Protein AF-A0A2C6DLU7-F1 (afdb_monomer_lite)

Organism: NCBI:txid82979

pLDDT: mean 84.72, std 16.93, range [38.88, 98.44]

Radius of gyration: 28.27 Å; chains: 1; bounding box: 65×19×95 Å

Foldseek 3Di:
DDDDDDDDDDDDDDDDDPPPPDDPPVDADDQVRQVVVVCPPVDDPQWDKDWDKDADPPPTQKIKIKIKTAPDPDPFFGIKIKIFIWGADPNHIDTPDIDIWTATDPPQDHRDTHPDDTD

Sequence (119 aa):
MKNLPLAALSLLLLSSCVQQTTATETSFDTPLQVALKSMEPGFSEATNFTISQKAAVESPTTAQIEIVQTHVLD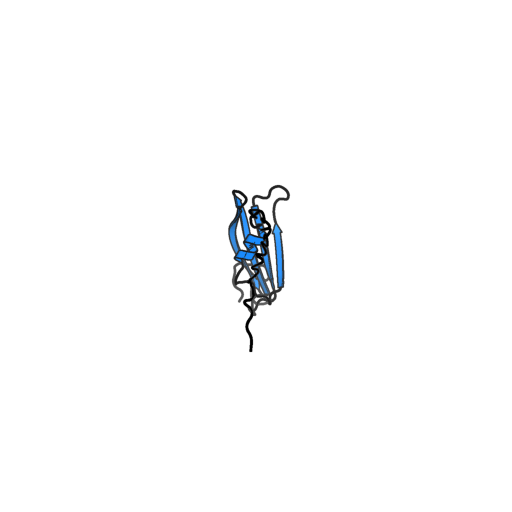DSIQSIMTVFSLSKNNQRWTIDHQSVLQQCRPGRGHTDFSPAPCQ

Structure (mmCIF, N/CA/C/O backbone):
data_AF-A0A2C6DLU7-F1
#
_entry.id   AF-A0A2C6DLU7-F1
#
loop_
_atom_site.group_PDB
_atom_site.id
_atom_site.type_symbol
_atom_site.label_atom_id
_atom_site.label_alt_id
_atom_site.label_comp_id
_atom_site.label_asym_id
_atom_site.label_entity_id
_atom_site.label_seq_id
_atom_site.pdbx_PDB_ins_code
_atom_site.Cartn_x
_atom_site.Cartn_y
_atom_site.Cartn_z
_atom_site.occupancy
_atom_site.B_iso_or_equiv
_atom_site.auth_seq_id
_atom_site.auth_comp_id
_atom_site.auth_asym_id
_atom_site.auth_atom_id
_atom_site.pdbx_PDB_model_num
ATOM 1 N N . MET A 1 1 ? 49.251 4.812 73.776 1.00 38.88 1 MET A N 1
ATOM 2 C CA . MET A 1 1 ? 48.525 3.915 72.846 1.00 38.88 1 MET A CA 1
ATOM 3 C C . MET A 1 1 ? 47.200 3.578 73.538 1.00 38.88 1 MET A C 1
ATOM 5 O O . MET A 1 1 ? 47.268 2.990 74.602 1.00 38.88 1 MET A O 1
ATOM 9 N N . LYS A 1 2 ? 46.102 4.308 73.262 1.00 46.34 2 LYS A N 1
ATOM 10 C CA . LYS A 1 2 ? 45.041 4.003 72.264 1.00 46.34 2 LYS A CA 1
ATOM 11 C C . LYS A 1 2 ? 44.304 2.705 72.691 1.00 46.34 2 LYS A C 1
ATOM 13 O O . LYS A 1 2 ? 44.955 1.679 72.797 1.00 46.34 2 LYS A O 1
ATOM 18 N N . ASN A 1 3 ? 43.016 2.703 73.064 1.00 43.59 3 ASN A N 1
ATOM 19 C CA . ASN A 1 3 ? 41.863 2.851 72.161 1.00 43.59 3 ASN A CA 1
ATOM 20 C C . ASN A 1 3 ? 40.537 3.110 72.918 1.00 43.59 3 ASN A C 1
ATOM 22 O O . ASN A 1 3 ? 40.315 2.572 73.997 1.00 43.59 3 ASN A O 1
ATOM 26 N N . LEU A 1 4 ? 39.656 3.890 72.287 1.00 47.91 4 LEU A N 1
ATOM 27 C CA . LEU A 1 4 ? 38.280 4.232 72.669 1.00 47.91 4 LEU A CA 1
ATOM 28 C C . LEU A 1 4 ? 37.310 3.416 71.784 1.00 47.91 4 LEU A C 1
ATOM 30 O O . LEU A 1 4 ? 37.571 3.351 70.579 1.00 47.91 4 LEU A O 1
ATOM 34 N N . PRO A 1 5 ? 36.211 2.817 72.285 1.00 51.66 5 PRO A N 1
ATOM 35 C CA . PRO A 1 5 ? 35.238 2.179 71.406 1.00 51.66 5 PRO A CA 1
ATOM 36 C C . PRO A 1 5 ? 34.256 3.222 70.850 1.00 51.66 5 PRO A C 1
ATOM 38 O O . PRO A 1 5 ? 33.502 3.859 71.582 1.00 51.66 5 PRO A O 1
ATOM 41 N N . LEU A 1 6 ? 34.300 3.389 69.528 1.00 51.06 6 LEU A N 1
ATOM 42 C CA . LEU A 1 6 ? 33.351 4.152 68.721 1.00 51.06 6 LEU A CA 1
ATOM 43 C C . LEU A 1 6 ? 31.978 3.457 68.773 1.00 51.06 6 LEU A C 1
ATOM 45 O O . LEU A 1 6 ? 31.841 2.327 68.306 1.00 51.06 6 LEU A O 1
ATOM 49 N N . ALA A 1 7 ? 30.964 4.125 69.321 1.00 55.25 7 ALA A N 1
ATOM 50 C CA . ALA A 1 7 ? 29.577 3.692 69.197 1.00 55.25 7 ALA A CA 1
ATOM 51 C C . ALA A 1 7 ? 29.082 3.996 67.772 1.00 55.25 7 ALA A C 1
ATOM 53 O O . ALA A 1 7 ? 29.083 5.146 67.332 1.00 55.25 7 ALA A O 1
ATOM 54 N N . ALA A 1 8 ? 28.700 2.948 67.045 1.00 56.78 8 ALA A N 1
ATOM 55 C CA . ALA A 1 8 ? 28.140 3.031 65.704 1.00 56.78 8 ALA A CA 1
ATOM 56 C C . ALA A 1 8 ? 26.722 3.624 65.757 1.00 56.78 8 ALA A C 1
ATOM 58 O O . ALA A 1 8 ? 25.822 3.036 66.353 1.00 56.78 8 ALA A O 1
ATOM 59 N N . LEU A 1 9 ? 26.525 4.784 65.124 1.00 51.72 9 LEU A N 1
ATOM 60 C CA . LEU A 1 9 ? 25.216 5.410 64.955 1.00 51.72 9 LEU A CA 1
ATOM 61 C C . LEU A 1 9 ? 24.725 5.138 63.525 1.00 51.72 9 LEU A C 1
ATOM 63 O O . LEU A 1 9 ? 25.109 5.816 62.574 1.00 51.72 9 LEU A O 1
ATOM 67 N N . SER A 1 10 ? 23.921 4.090 63.364 1.00 56.00 10 SER A N 1
ATOM 68 C CA . SER A 1 10 ? 23.313 3.701 62.090 1.00 56.00 10 SER A CA 1
ATOM 69 C C . SER A 1 10 ? 22.088 4.576 61.803 1.00 56.00 10 SER A C 1
ATOM 71 O O . SER A 1 10 ? 20.997 4.303 62.297 1.00 56.00 10 SER A O 1
ATOM 73 N N . LEU A 1 11 ? 22.256 5.635 61.006 1.00 58.41 11 LEU A N 1
ATOM 74 C CA . LEU A 1 11 ? 21.142 6.424 60.468 1.00 58.41 11 LEU A CA 1
ATOM 75 C C . LEU A 1 11 ? 20.574 5.715 59.225 1.00 58.41 11 LEU A C 1
ATOM 77 O O . LEU A 1 11 ? 21.155 5.771 58.142 1.00 58.41 11 LEU A O 1
ATOM 81 N N . LEU A 1 12 ? 19.447 5.021 59.387 1.00 62.12 12 LEU A N 1
ATOM 82 C CA . LEU A 1 12 ? 18.663 4.465 58.282 1.00 62.12 12 LEU A CA 1
ATOM 83 C C . LEU A 1 12 ? 17.898 5.603 57.588 1.00 62.12 12 LEU A C 1
ATOM 85 O O . LEU A 1 12 ? 16.895 6.096 58.102 1.00 62.12 12 LEU A O 1
ATOM 89 N N . LEU A 1 13 ? 18.383 6.029 56.422 1.00 66.25 13 LEU A N 1
ATOM 90 C CA . LEU A 1 13 ? 17.674 6.942 55.526 1.00 66.25 13 LEU A CA 1
ATOM 91 C C . LEU A 1 13 ? 16.576 6.158 54.791 1.00 66.25 13 LEU A C 1
ATOM 93 O O . LEU A 1 13 ? 16.857 5.411 53.857 1.00 66.25 13 LEU A O 1
ATOM 97 N N . LEU A 1 14 ? 15.323 6.312 55.219 1.00 64.75 14 LEU A N 1
ATOM 98 C CA . LEU A 1 14 ? 14.158 5.819 54.481 1.00 64.75 14 LEU A CA 1
ATOM 99 C C . LEU A 1 14 ? 13.894 6.759 53.295 1.00 64.75 14 LEU A C 1
ATOM 101 O O . LEU A 1 14 ? 13.218 7.775 53.445 1.00 64.75 14 LEU A O 1
ATOM 105 N N . SER A 1 15 ? 14.440 6.446 52.116 1.00 63.50 15 SER A N 1
ATOM 106 C CA . SER A 1 15 ? 14.013 7.083 50.868 1.00 63.50 15 SER A CA 1
ATOM 107 C C . SER A 1 15 ? 12.741 6.399 50.360 1.00 63.50 15 SER A C 1
ATOM 109 O O . SER A 1 15 ? 12.743 5.249 49.924 1.00 63.50 15 SER A O 1
ATOM 111 N N . SER A 1 16 ? 11.611 7.098 50.426 1.00 57.81 16 SER A N 1
ATOM 112 C CA . SER A 1 16 ? 10.390 6.679 49.738 1.00 57.81 16 SER A CA 1
ATOM 113 C C . SER A 1 16 ? 10.510 7.040 48.257 1.00 57.81 16 SER A C 1
ATOM 115 O O . SER A 1 16 ? 10.410 8.213 47.893 1.00 57.81 16 SER A O 1
ATOM 117 N N . CYS A 1 17 ? 10.731 6.041 47.398 1.00 65.12 17 CYS A N 1
ATOM 118 C CA . CYS A 1 17 ? 10.489 6.188 45.965 1.00 65.12 17 CYS A CA 1
ATOM 119 C C . CYS A 1 17 ? 8.990 6.422 45.747 1.00 65.12 17 CYS A C 1
ATOM 121 O O . CYS A 1 17 ? 8.166 5.577 46.085 1.00 65.12 17 CYS A O 1
ATOM 123 N N . VAL A 1 18 ? 8.632 7.568 45.173 1.00 68.75 18 VAL A N 1
ATOM 124 C CA . VAL A 1 18 ? 7.323 7.741 44.544 1.00 68.75 18 VAL A CA 1
ATOM 125 C C . VAL A 1 18 ? 7.394 7.003 43.208 1.00 68.75 18 VAL A C 1
ATOM 127 O O . VAL A 1 18 ? 7.981 7.505 42.253 1.00 68.75 18 VAL A O 1
ATOM 130 N N . GLN A 1 19 ? 6.844 5.787 43.135 1.00 61.44 19 GLN A N 1
ATOM 131 C CA . GLN A 1 19 ? 6.576 5.150 41.846 1.00 61.44 19 GLN A CA 1
ATOM 132 C C . GLN A 1 19 ? 5.450 5.924 41.157 1.00 61.44 19 GLN A C 1
ATOM 134 O O . GLN A 1 19 ? 4.282 5.832 41.534 1.00 61.44 19 GLN A O 1
ATOM 139 N N . GLN A 1 20 ? 5.813 6.689 40.134 1.00 60.38 20 GLN A N 1
ATOM 140 C CA . GLN A 1 20 ? 4.863 7.327 39.240 1.00 60.38 20 GLN A CA 1
ATOM 141 C C . GLN A 1 20 ? 4.167 6.221 38.441 1.00 60.38 20 GLN A C 1
ATOM 143 O O . GLN A 1 20 ? 4.761 5.593 37.567 1.00 60.38 20 GLN A O 1
ATOM 148 N N . THR A 1 21 ? 2.926 5.911 38.809 1.00 55.62 21 THR A N 1
ATOM 149 C CA . THR A 1 21 ? 2.096 4.935 38.105 1.00 55.62 21 THR A CA 1
ATOM 150 C C . THR A 1 21 ? 1.684 5.574 36.786 1.00 55.62 21 THR A C 1
ATOM 152 O O . THR A 1 21 ? 0.751 6.372 36.730 1.00 55.62 21 THR A O 1
ATOM 155 N N . THR A 1 22 ? 2.420 5.289 35.715 1.00 55.97 22 THR A N 1
ATOM 156 C CA . THR A 1 22 ? 1.948 5.575 34.365 1.00 55.97 22 THR A CA 1
ATOM 157 C C . THR A 1 22 ? 0.737 4.683 34.129 1.00 55.97 22 THR A C 1
ATOM 159 O O . THR A 1 22 ? 0.855 3.460 34.057 1.00 55.97 22 THR A O 1
ATOM 162 N N . ALA A 1 23 ? -0.454 5.278 34.076 1.00 54.75 23 ALA A N 1
ATOM 163 C CA . ALA A 1 23 ? -1.618 4.583 33.557 1.00 54.75 23 ALA A CA 1
ATOM 164 C C . ALA A 1 23 ? -1.248 4.087 32.154 1.00 54.75 23 ALA A C 1
ATOM 166 O O . ALA A 1 23 ? -0.960 4.885 31.263 1.00 54.75 23 ALA A O 1
ATOM 167 N N . THR A 1 24 ? -1.177 2.771 31.971 1.00 53.66 24 THR A N 1
ATOM 168 C CA . THR A 1 24 ? -1.079 2.155 30.651 1.00 53.66 24 THR A CA 1
ATOM 169 C C . THR A 1 24 ? -2.387 2.431 29.926 1.00 53.66 24 THR A C 1
ATOM 171 O O . THR A 1 24 ? -3.323 1.633 29.989 1.00 53.66 24 THR A O 1
ATOM 174 N N . GLU A 1 25 ? -2.483 3.586 29.268 1.00 58.56 25 GLU A N 1
ATOM 175 C CA . GLU A 1 25 ? -3.471 3.773 28.218 1.00 58.56 25 GLU A CA 1
ATOM 176 C C . GLU A 1 25 ? -3.224 2.673 27.187 1.00 58.56 25 GLU A C 1
ATOM 178 O O . GLU A 1 25 ? -2.130 2.541 26.637 1.00 58.56 25 GLU A O 1
ATOM 183 N N . THR A 1 26 ? -4.226 1.822 26.978 1.00 62.22 26 THR A N 1
ATOM 184 C CA . THR A 1 26 ? -4.189 0.843 25.894 1.00 62.22 26 THR A CA 1
ATOM 185 C C . THR A 1 26 ? -4.304 1.627 24.592 1.00 62.22 26 THR A C 1
ATOM 187 O O . THR A 1 26 ? -5.406 1.912 24.127 1.00 62.22 26 THR A O 1
ATOM 190 N N . SER A 1 27 ? -3.170 2.051 24.037 1.00 76.69 27 SER A N 1
ATOM 191 C CA . SER A 1 27 ? -3.127 2.701 22.735 1.00 76.69 27 SER A CA 1
ATOM 192 C C . SER A 1 27 ? -3.240 1.633 21.649 1.00 76.69 27 SER A C 1
ATOM 194 O O . SER A 1 27 ? -2.461 0.682 21.583 1.00 76.69 27 SER A O 1
ATOM 196 N N . PHE A 1 28 ? -4.266 1.753 20.810 1.00 86.50 28 PHE A N 1
ATOM 197 C CA . PHE A 1 28 ? -4.386 0.946 19.602 1.00 86.50 28 PHE A CA 1
ATOM 198 C C . PHE A 1 28 ? -3.678 1.660 18.456 1.00 86.50 28 PHE A C 1
ATOM 200 O O . PHE A 1 28 ? -3.830 2.873 18.296 1.00 86.50 28 PHE A O 1
ATOM 207 N N . ASP A 1 29 ? -2.941 0.904 17.644 1.00 94.62 29 ASP A N 1
ATOM 208 C CA . ASP A 1 29 ? -2.291 1.453 16.459 1.00 94.62 29 ASP A CA 1
ATOM 209 C C . ASP A 1 29 ? -3.324 2.056 15.501 1.00 94.62 29 ASP A C 1
ATOM 211 O O . ASP A 1 29 ? -4.372 1.471 15.220 1.00 94.62 29 ASP A O 1
ATOM 215 N N . THR A 1 30 ? -3.006 3.230 14.969 1.00 95.31 30 THR A N 1
ATOM 216 C CA . THR A 1 30 ? -3.715 3.849 13.843 1.00 95.31 30 THR A CA 1
ATOM 217 C C . THR A 1 30 ? -3.491 3.032 12.560 1.00 95.31 30 THR A C 1
ATOM 219 O O . THR A 1 30 ? -2.502 2.299 12.474 1.00 95.31 30 THR A O 1
ATOM 222 N N . PRO A 1 31 ? -4.340 3.155 11.520 1.00 96.44 31 PRO A N 1
ATOM 223 C CA . PRO A 1 31 ? -4.146 2.385 10.290 1.00 96.44 31 PRO A CA 1
ATOM 224 C C . PRO A 1 31 ? -2.795 2.687 9.626 1.00 96.44 31 PRO A C 1
ATOM 226 O O . PRO A 1 31 ? -2.140 1.777 9.124 1.00 96.44 31 PRO A O 1
ATOM 229 N N . LEU A 1 32 ? -2.329 3.938 9.697 1.00 96.06 32 LEU A N 1
ATOM 230 C CA . LEU A 1 32 ? -1.000 4.316 9.225 1.00 96.06 32 LEU A CA 1
ATOM 231 C C . LEU A 1 32 ? 0.118 3.619 10.015 1.00 96.06 32 LEU A C 1
ATOM 233 O O . LEU A 1 32 ? 1.063 3.118 9.415 1.00 96.06 32 LEU A O 1
ATOM 237 N N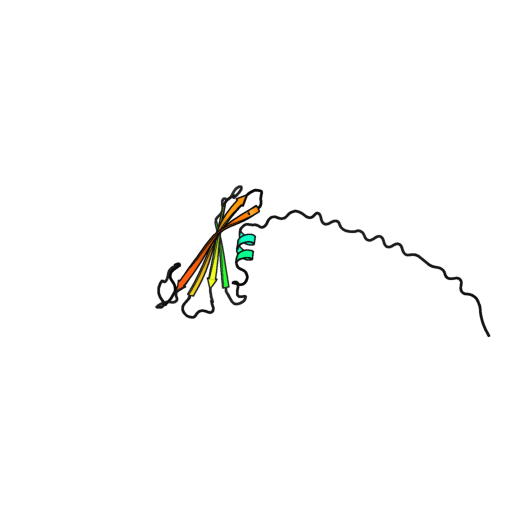 . GLN A 1 33 ? 0.015 3.543 11.346 1.00 95.44 33 GLN A N 1
ATOM 238 C CA . GLN A 1 33 ? 1.002 2.826 12.162 1.00 95.44 33 GLN A CA 1
ATOM 239 C C . GLN A 1 33 ? 1.032 1.332 11.832 1.00 95.44 33 GLN A C 1
ATOM 241 O O . GLN A 1 33 ? 2.116 0.763 11.737 1.00 95.44 33 GLN A O 1
ATOM 246 N N . VAL A 1 34 ? -0.130 0.708 11.610 1.00 96.31 34 VAL A N 1
ATOM 247 C CA . VAL A 1 34 ? -0.204 -0.694 11.172 1.00 96.31 34 VAL A CA 1
ATOM 248 C C . VAL A 1 34 ? 0.485 -0.876 9.813 1.00 96.31 34 VAL A C 1
ATOM 250 O O . VAL A 1 34 ? 1.308 -1.778 9.670 1.00 96.31 34 VAL A O 1
ATOM 253 N N . ALA A 1 35 ? 0.211 -0.001 8.840 1.00 95.69 35 ALA A N 1
ATOM 254 C CA . ALA A 1 35 ? 0.839 -0.053 7.519 1.00 95.69 35 ALA A CA 1
ATOM 255 C C . ALA A 1 35 ? 2.368 0.127 7.587 1.00 95.69 35 ALA A C 1
ATOM 257 O O . ALA A 1 35 ? 3.106 -0.667 7.011 1.00 95.69 35 ALA A O 1
ATOM 258 N N . LEU A 1 36 ? 2.856 1.120 8.339 1.00 93.56 36 LEU A N 1
ATOM 259 C CA . LEU A 1 36 ? 4.292 1.380 8.495 1.00 93.56 36 LEU A CA 1
ATOM 260 C C . LEU A 1 36 ? 5.025 0.216 9.167 1.00 93.56 36 LEU A C 1
ATOM 262 O O . LEU A 1 36 ? 6.086 -0.182 8.698 1.00 93.56 36 LEU A O 1
ATOM 266 N N . LYS A 1 37 ? 4.442 -0.388 10.210 1.00 92.56 37 LYS A N 1
ATOM 267 C CA . LYS A 1 37 ? 5.016 -1.583 10.854 1.00 92.56 37 LYS A CA 1
ATOM 268 C C . LYS A 1 37 ? 5.105 -2.778 9.902 1.00 92.56 37 LYS A C 1
ATOM 270 O O . LYS A 1 37 ? 6.014 -3.586 10.040 1.00 92.56 37 LYS A O 1
ATOM 275 N N . SER A 1 38 ? 4.182 -2.891 8.946 1.00 92.38 38 SER A N 1
ATOM 276 C CA . SER A 1 38 ? 4.166 -3.972 7.952 1.00 92.38 38 SER A CA 1
ATOM 277 C C . SER A 1 38 ? 5.155 -3.776 6.801 1.00 92.38 38 SER A C 1
ATOM 279 O O . SER A 1 38 ? 5.349 -4.697 6.010 1.00 92.38 38 SER A O 1
ATOM 281 N N . MET A 1 39 ? 5.741 -2.587 6.662 1.00 87.62 39 MET A N 1
ATOM 282 C CA . MET A 1 39 ? 6.714 -2.303 5.608 1.00 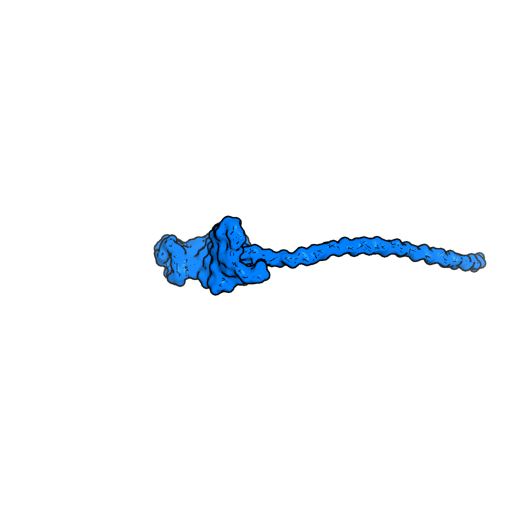87.62 39 MET A CA 1
ATOM 283 C C . MET A 1 39 ? 8.130 -2.769 5.963 1.00 87.62 39 MET A C 1
ATOM 285 O O . MET A 1 39 ? 8.933 -2.963 5.056 1.00 87.62 39 MET A O 1
ATOM 289 N N . GLU A 1 40 ? 8.453 -2.951 7.244 1.00 73.31 40 GLU A N 1
ATOM 290 C CA . GLU A 1 40 ? 9.754 -3.459 7.698 1.00 73.31 40 GLU A CA 1
ATOM 291 C C . GLU A 1 40 ? 9.984 -4.909 7.227 1.00 73.31 40 GLU A C 1
ATOM 293 O O . GLU A 1 40 ? 9.068 -5.729 7.343 1.00 73.31 40 GLU A O 1
ATOM 298 N N . PRO A 1 41 ? 11.176 -5.282 6.708 1.00 65.25 41 PRO A N 1
ATOM 299 C CA . PRO A 1 41 ? 12.426 -4.511 6.572 1.00 65.25 41 PRO A CA 1
ATOM 300 C C . PRO A 1 41 ? 12.587 -3.790 5.212 1.00 65.25 41 PRO A C 1
ATOM 302 O O . PRO A 1 41 ? 13.687 -3.400 4.832 1.00 65.25 41 PRO A O 1
ATOM 305 N N . GLY A 1 42 ? 11.518 -3.659 4.425 1.00 63.03 42 GLY A N 1
ATOM 306 C CA . GLY A 1 42 ? 11.524 -3.079 3.076 1.00 63.03 42 GLY A CA 1
ATOM 307 C C . GLY A 1 42 ? 11.634 -1.549 3.014 1.00 63.03 42 GLY A C 1
ATOM 308 O O . GLY A 1 42 ? 11.653 -0.984 1.919 1.00 63.03 42 GLY A O 1
ATOM 309 N N . PHE A 1 43 ? 11.711 -0.857 4.154 1.00 69.50 43 PHE A N 1
ATOM 310 C CA . PHE A 1 43 ? 12.107 0.549 4.199 1.00 69.50 43 PHE A CA 1
ATOM 311 C C . PHE A 1 43 ? 13.632 0.651 4.171 1.00 69.50 43 PHE A C 1
ATOM 313 O O . PHE A 1 43 ? 14.313 0.336 5.140 1.00 69.50 43 PHE A O 1
ATOM 320 N N . SER A 1 44 ? 14.181 1.124 3.054 1.00 68.06 44 SER A N 1
ATOM 321 C CA . SER A 1 44 ? 15.567 1.588 3.036 1.00 68.06 44 SER A CA 1
ATOM 322 C C . SER A 1 44 ? 15.616 3.024 3.549 1.00 68.06 44 SER A C 1
ATOM 324 O O . SER A 1 44 ? 14.903 3.887 3.028 1.00 68.06 44 SER A O 1
ATOM 326 N N . GLU A 1 45 ? 16.500 3.301 4.509 1.00 68.69 45 GLU A N 1
ATOM 327 C CA . GLU A 1 45 ? 16.777 4.660 5.005 1.00 68.69 45 GLU A CA 1
ATOM 328 C C . GLU A 1 45 ? 17.223 5.623 3.888 1.00 68.69 45 GLU A C 1
ATOM 330 O O . GLU A 1 45 ? 17.144 6.838 4.043 1.00 68.69 45 GLU A O 1
ATOM 335 N N . ALA A 1 46 ? 17.667 5.092 2.742 1.00 68.25 46 ALA A N 1
ATOM 336 C CA . ALA A 1 46 ? 18.111 5.862 1.584 1.00 68.25 46 ALA A CA 1
ATOM 337 C C . ALA A 1 46 ? 16.997 6.166 0.559 1.00 68.25 46 ALA A C 1
ATOM 339 O O . ALA A 1 46 ? 17.288 6.705 -0.508 1.00 68.25 46 ALA A O 1
ATOM 340 N N . THR A 1 47 ? 15.737 5.812 0.843 1.00 81.00 47 THR A N 1
ATOM 341 C CA . THR A 1 47 ? 14.602 6.069 -0.063 1.00 81.00 47 THR A CA 1
ATOM 342 C C . THR A 1 47 ? 13.778 7.274 0.373 1.00 81.00 47 THR A C 1
ATOM 344 O O . THR A 1 47 ? 13.508 7.477 1.555 1.00 81.00 47 THR A O 1
ATOM 347 N N . ASN A 1 48 ? 13.315 8.058 -0.602 1.00 90.44 48 ASN A N 1
ATOM 348 C CA . ASN A 1 48 ? 12.320 9.100 -0.350 1.00 90.44 48 ASN A CA 1
ATOM 349 C C . ASN A 1 48 ? 10.929 8.489 -0.487 1.00 90.44 48 ASN A C 1
ATOM 351 O O . ASN A 1 48 ? 10.686 7.759 -1.451 1.00 90.44 48 ASN A O 1
ATOM 355 N N . PHE A 1 49 ? 9.998 8.844 0.400 1.00 92.94 49 PHE A N 1
ATOM 356 C CA . PHE A 1 49 ? 8.633 8.335 0.334 1.00 92.94 49 PHE A CA 1
ATOM 357 C C . PHE A 1 49 ? 7.557 9.415 0.462 1.00 92.94 49 PHE A C 1
ATOM 359 O O . PHE A 1 49 ? 7.739 10.441 1.112 1.00 92.94 49 PHE A O 1
ATOM 366 N N . THR A 1 50 ? 6.410 9.154 -0.161 1.00 96.00 50 THR A N 1
ATOM 367 C CA . THR A 1 50 ? 5.154 9.887 0.039 1.00 96.00 50 THR A CA 1
ATOM 368 C C . THR A 1 50 ? 4.109 8.923 0.575 1.00 96.00 50 THR A C 1
ATOM 370 O O . THR A 1 50 ? 4.006 7.795 0.097 1.00 96.00 50 THR A O 1
ATOM 373 N N . ILE A 1 51 ? 3.331 9.370 1.558 1.00 96.62 51 ILE A N 1
ATOM 374 C CA . ILE A 1 51 ? 2.254 8.585 2.160 1.00 96.62 51 ILE A CA 1
ATOM 375 C C . ILE A 1 51 ? 0.936 9.303 1.912 1.00 96.62 51 ILE A C 1
ATOM 377 O O . ILE A 1 51 ? 0.804 10.489 2.211 1.00 96.62 51 ILE A O 1
ATOM 381 N N . SER A 1 52 ? -0.044 8.565 1.406 1.00 98.00 52 SER A N 1
ATOM 382 C CA . SER A 1 52 ? -1.423 9.015 1.263 1.00 98.00 52 SER A CA 1
ATOM 383 C C . SER A 1 52 ? -2.338 8.111 2.077 1.00 98.00 52 SER A C 1
ATOM 385 O O . SER A 1 52 ? -2.216 6.888 2.030 1.00 98.00 52 SER A O 1
ATOM 387 N N . GLN A 1 53 ? -3.260 8.711 2.826 1.00 97.44 53 GLN A N 1
ATOM 388 C CA . GLN A 1 53 ? -4.306 7.994 3.547 1.00 97.44 53 GLN A CA 1
ATOM 389 C C . GLN A 1 53 ? -5.671 8.435 3.031 1.00 97.44 53 GLN A C 1
ATOM 391 O O . GLN A 1 53 ? -5.978 9.626 2.994 1.00 97.44 53 GLN A O 1
ATOM 396 N N . LYS A 1 54 ? -6.523 7.461 2.720 1.00 97.50 54 LYS A N 1
ATOM 397 C CA . LYS A 1 54 ? -7.942 7.666 2.417 1.00 97.50 54 LYS A CA 1
ATOM 398 C C . LYS A 1 54 ? -8.776 6.956 3.481 1.00 97.50 54 LYS A C 1
ATOM 400 O O . LYS A 1 54 ? -8.654 5.746 3.657 1.00 97.50 54 LYS A O 1
ATOM 405 N N . ALA A 1 55 ? -9.607 7.701 4.204 1.00 94.94 55 ALA A N 1
ATOM 406 C CA . ALA A 1 55 ? -10.518 7.180 5.222 1.00 94.94 55 ALA A CA 1
ATOM 407 C C . ALA A 1 55 ? -11.743 8.099 5.361 1.00 94.94 55 ALA A C 1
ATOM 409 O O . ALA A 1 55 ? -11.704 9.256 4.940 1.00 94.94 55 ALA A O 1
ATOM 410 N N . ALA A 1 56 ? -12.822 7.591 5.960 1.00 88.12 56 ALA A N 1
ATOM 411 C CA . ALA A 1 56 ? -13.965 8.422 6.333 1.00 88.12 56 ALA A CA 1
ATOM 412 C C . ALA A 1 56 ? -13.576 9.448 7.415 1.00 88.12 56 ALA A C 1
ATOM 414 O O . ALA A 1 56 ? -12.711 9.177 8.250 1.00 88.12 56 ALA A O 1
ATOM 415 N N . VAL A 1 57 ? -14.232 10.613 7.405 1.00 84.00 57 VAL A N 1
ATOM 416 C CA . VAL A 1 57 ? -13.962 11.712 8.353 1.00 84.00 57 VAL A CA 1
ATOM 417 C C . VAL A 1 57 ? -14.431 11.356 9.764 1.00 84.00 57 VAL A C 1
ATOM 419 O O . VAL A 1 57 ? -13.709 11.572 10.734 1.00 84.00 57 VAL A O 1
ATOM 422 N N . GLU A 1 58 ? -15.622 10.770 9.878 1.00 80.31 58 GLU A N 1
ATOM 423 C CA . GLU A 1 58 ? -16.235 10.425 11.158 1.00 80.31 58 GLU A CA 1
ATOM 424 C C . GLU A 1 58 ? -16.223 8.909 11.348 1.00 80.31 58 GLU A C 1
ATOM 426 O O . GLU A 1 58 ? -16.706 8.159 10.502 1.00 80.31 58 GLU A O 1
ATOM 431 N N . SER A 1 59 ? -15.655 8.459 12.469 1.00 86.38 59 SER A N 1
ATOM 432 C CA . SER A 1 59 ? -15.631 7.050 12.887 1.00 86.38 59 SER A CA 1
ATOM 433 C C . SER A 1 59 ? -15.190 6.056 11.791 1.00 86.38 59 SER A C 1
ATOM 435 O O . SER A 1 59 ? -15.918 5.102 11.509 1.00 86.38 59 SER A O 1
ATOM 437 N N . PRO A 1 60 ? -13.999 6.222 11.175 1.00 92.31 60 PRO A N 1
ATOM 438 C CA . PRO A 1 60 ? -13.554 5.336 10.106 1.00 92.31 60 PRO A CA 1
ATOM 439 C C . PRO A 1 60 ? -13.397 3.895 10.600 1.00 92.31 60 PRO A C 1
ATOM 441 O O . PRO A 1 60 ? -12.699 3.622 11.583 1.00 92.31 60 PRO A O 1
ATOM 444 N N . THR A 1 61 ? -14.026 2.973 9.875 1.00 96.44 61 THR A N 1
ATOM 445 C CA . THR A 1 61 ? -13.890 1.519 10.051 1.00 96.44 61 THR A CA 1
ATOM 446 C C . THR A 1 61 ? -13.100 0.859 8.927 1.00 96.44 61 THR A C 1
ATOM 448 O O . THR A 1 61 ? -12.733 -0.305 9.046 1.00 96.44 61 THR A O 1
ATOM 451 N N . THR A 1 62 ? -12.801 1.603 7.865 1.00 97.38 62 THR A N 1
ATOM 452 C CA . THR A 1 62 ? -11.940 1.194 6.754 1.00 97.38 62 THR A CA 1
ATOM 453 C C . THR A 1 62 ? -10.966 2.317 6.422 1.00 97.38 62 THR A C 1
ATOM 455 O O . THR A 1 62 ? -11.317 3.496 6.527 1.00 97.38 62 THR A O 1
ATOM 458 N N . ALA A 1 63 ? -9.763 1.965 5.987 1.00 98.00 63 ALA A N 1
ATOM 459 C CA . ALA A 1 63 ? -8.770 2.914 5.508 1.00 98.00 63 ALA A CA 1
ATOM 460 C C . ALA A 1 63 ? -7.946 2.296 4.378 1.00 98.00 63 ALA A C 1
ATOM 462 O O . ALA A 1 63 ? -7.710 1.090 4.357 1.00 98.00 63 ALA A O 1
ATOM 463 N N . GLN A 1 64 ? -7.477 3.138 3.465 1.00 98.38 64 GLN A N 1
ATOM 464 C CA . GLN A 1 64 ? -6.461 2.776 2.490 1.00 98.38 64 GLN A CA 1
ATOM 465 C C . GLN A 1 64 ? -5.221 3.631 2.730 1.00 98.38 64 GLN A C 1
ATOM 467 O O . GLN A 1 64 ? -5.332 4.853 2.842 1.00 98.38 64 GLN A O 1
ATOM 472 N N . ILE A 1 65 ? -4.061 2.984 2.819 1.00 98.25 65 ILE A N 1
ATOM 473 C CA . ILE A 1 65 ? -2.757 3.639 2.926 1.00 98.25 65 ILE A CA 1
ATOM 474 C C . ILE A 1 65 ? -1.965 3.310 1.668 1.00 98.25 65 ILE A C 1
ATOM 476 O O . ILE A 1 65 ? -1.752 2.141 1.363 1.00 98.25 65 ILE A O 1
ATOM 480 N N . GLU A 1 66 ? -1.520 4.330 0.948 1.00 98.19 66 GLU A N 1
ATOM 481 C CA . GLU A 1 66 ? -0.611 4.199 -0.189 1.00 98.19 66 GLU A CA 1
ATOM 482 C C . GLU A 1 66 ? 0.746 4.778 0.217 1.00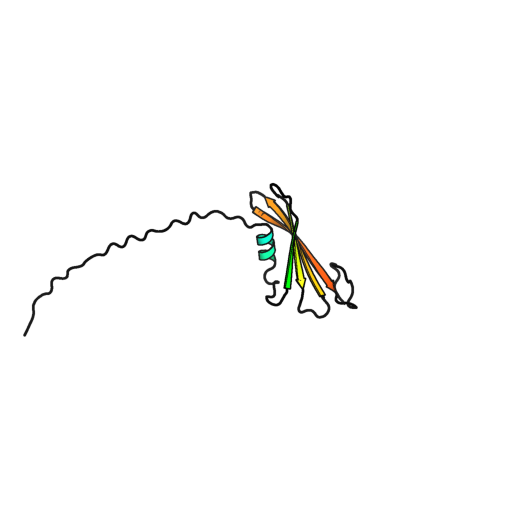 98.19 66 GLU A C 1
ATOM 484 O O . GLU A 1 66 ? 0.828 5.925 0.658 1.00 98.19 66 GLU A O 1
ATOM 489 N N . ILE A 1 67 ? 1.808 3.987 0.079 1.00 96.25 67 ILE A N 1
ATOM 490 C CA . ILE A 1 67 ? 3.186 4.398 0.350 1.00 96.25 67 ILE A CA 1
ATOM 491 C C . ILE A 1 67 ? 3.964 4.292 -0.953 1.00 96.25 67 ILE A C 1
ATOM 493 O O . ILE A 1 67 ? 4.198 3.192 -1.445 1.00 96.25 67 ILE A O 1
ATOM 497 N N . VAL A 1 68 ? 4.363 5.433 -1.508 1.00 96.31 68 VAL A N 1
ATOM 498 C CA . VAL A 1 68 ? 5.169 5.507 -2.730 1.00 96.31 68 VAL A CA 1
ATOM 499 C C . VAL A 1 68 ? 6.615 5.776 -2.351 1.00 96.31 68 VAL A C 1
ATOM 501 O O . VAL A 1 68 ? 6.907 6.833 -1.801 1.00 96.31 68 VAL A O 1
ATOM 504 N N . GLN A 1 69 ? 7.508 4.844 -2.664 1.00 94.38 69 GLN A N 1
ATOM 505 C CA . GLN A 1 69 ? 8.954 4.960 -2.516 1.00 94.38 69 GLN A CA 1
ATOM 506 C C . GLN A 1 69 ? 9.607 5.317 -3.856 1.00 94.38 69 GLN A C 1
ATOM 508 O O . GLN A 1 69 ? 9.297 4.745 -4.902 1.00 94.38 69 GLN A O 1
ATOM 513 N N . THR A 1 70 ? 10.556 6.244 -3.807 1.00 93.44 70 THR A N 1
ATOM 514 C CA . THR A 1 70 ? 11.391 6.699 -4.927 1.00 93.44 70 THR A CA 1
ATOM 515 C C . THR A 1 70 ? 12.867 6.591 -4.537 1.00 93.44 70 THR A C 1
ATOM 517 O O . THR A 1 70 ? 13.179 6.360 -3.367 1.00 93.44 70 THR A O 1
ATOM 520 N N . HIS A 1 71 ? 13.781 6.780 -5.495 1.00 88.69 71 HIS A N 1
ATOM 521 C CA . HIS A 1 71 ? 15.220 6.530 -5.295 1.00 88.69 71 HIS A CA 1
ATOM 522 C C . HIS A 1 71 ? 15.501 5.088 -4.848 1.00 88.69 71 HIS A C 1
ATOM 524 O O . HIS A 1 71 ? 16.320 4.826 -3.972 1.00 88.69 71 HIS A O 1
ATOM 530 N N . VAL A 1 72 ? 14.785 4.143 -5.457 1.00 88.56 72 VAL A N 1
ATOM 531 C CA . VAL A 1 72 ? 14.995 2.713 -5.233 1.00 88.56 72 VAL A CA 1
ATOM 532 C C . VAL A 1 72 ? 16.291 2.245 -5.904 1.00 88.56 72 VAL A C 1
ATOM 534 O O . VAL A 1 72 ? 16.756 2.854 -6.869 1.00 88.56 72 VAL A O 1
ATOM 537 N N . LEU A 1 73 ? 16.877 1.168 -5.374 1.00 86.56 73 LEU A N 1
ATOM 538 C CA . LEU A 1 73 ? 18.192 0.660 -5.792 1.00 86.56 73 LEU A CA 1
ATOM 539 C C . LEU A 1 73 ? 18.199 0.014 -7.186 1.00 86.56 73 LEU A C 1
ATOM 541 O O . LEU A 1 73 ? 19.239 -0.019 -7.837 1.00 86.56 73 LEU A O 1
ATOM 545 N N . ASP A 1 74 ? 17.060 -0.514 -7.625 1.00 88.88 74 ASP A N 1
ATOM 546 C CA . ASP A 1 74 ? 16.902 -1.164 -8.925 1.00 88.88 74 ASP A CA 1
ATOM 547 C C . ASP A 1 74 ? 16.986 -0.126 -10.059 1.00 88.88 74 ASP A C 1
ATOM 549 O O . ASP A 1 74 ? 16.343 0.924 -9.985 1.00 88.88 74 ASP A O 1
ATOM 553 N N . ASP A 1 75 ? 17.783 -0.399 -11.100 1.00 91.69 75 ASP A N 1
ATOM 554 C CA . ASP A 1 75 ? 18.070 0.508 -12.223 1.00 91.69 75 ASP A CA 1
ATOM 555 C C . ASP A 1 75 ? 16.977 0.528 -13.314 1.00 91.69 75 ASP A C 1
ATOM 557 O O . ASP A 1 75 ? 16.956 1.415 -14.174 1.00 91.69 75 ASP A O 1
ATOM 561 N N . SER A 1 76 ? 15.971 -0.330 -13.193 1.00 96.12 76 SER A N 1
ATOM 562 C CA . SER A 1 76 ? 14.827 -0.426 -14.098 1.00 96.12 76 SER A CA 1
ATOM 563 C C . SER A 1 76 ? 13.537 0.109 -13.466 1.00 96.12 76 SER A C 1
ATOM 565 O O . SER A 1 76 ? 12.657 0.601 -14.178 1.00 96.12 76 SER A O 1
ATOM 567 N N . ILE A 1 77 ? 13.467 0.153 -12.131 1.00 95.62 77 ILE A N 1
ATOM 568 C CA . ILE A 1 77 ? 12.326 0.692 -11.377 1.00 95.62 77 ILE A CA 1
ATOM 569 C C . ILE A 1 77 ? 12.534 2.172 -11.022 1.00 95.62 77 ILE A C 1
ATOM 571 O O . ILE A 1 77 ? 13.482 2.555 -10.341 1.00 95.62 77 ILE A O 1
ATOM 575 N N . GLN A 1 78 ? 11.598 3.023 -11.439 1.00 95.62 78 GLN A N 1
ATOM 576 C CA . GLN A 1 78 ? 11.546 4.433 -11.051 1.00 95.62 78 GLN A CA 1
ATOM 577 C C . GLN A 1 78 ? 10.982 4.605 -9.635 1.00 95.62 78 GLN A C 1
ATOM 579 O O . GLN A 1 78 ? 11.471 5.432 -8.859 1.00 95.62 78 GLN A O 1
ATOM 584 N N . SER A 1 79 ? 9.912 3.879 -9.301 1.00 96.12 79 SER A N 1
ATOM 585 C CA . SER A 1 79 ? 9.212 3.982 -8.014 1.00 96.12 79 SER A CA 1
ATOM 586 C C . SER A 1 79 ? 8.454 2.701 -7.677 1.00 96.12 79 SER A C 1
ATOM 588 O O . SER A 1 79 ? 8.041 1.962 -8.570 1.00 96.12 79 SER A O 1
ATOM 590 N N . ILE A 1 80 ? 8.245 2.456 -6.386 1.00 95.25 80 ILE A N 1
ATOM 591 C CA . ILE A 1 80 ? 7.454 1.336 -5.864 1.00 95.25 80 ILE A CA 1
ATOM 592 C C . ILE A 1 80 ? 6.303 1.913 -5.048 1.00 95.25 80 ILE A C 1
ATOM 594 O O . ILE A 1 80 ? 6.519 2.794 -4.223 1.00 95.25 80 ILE A O 1
ATOM 598 N N . MET A 1 81 ? 5.085 1.430 -5.263 1.00 96.75 81 MET A N 1
ATOM 599 C CA . MET A 1 81 ? 3.917 1.777 -4.459 1.00 96.75 81 MET A CA 1
ATOM 600 C C . MET A 1 81 ? 3.430 0.543 -3.711 1.00 96.75 81 MET A C 1
ATOM 602 O O . MET A 1 81 ? 3.060 -0.449 -4.335 1.00 96.75 81 MET A O 1
ATOM 606 N N . THR A 1 82 ? 3.360 0.631 -2.387 1.00 96.81 82 THR A N 1
ATOM 607 C CA . THR A 1 82 ? 2.671 -0.359 -1.560 1.00 96.81 82 THR A CA 1
ATOM 608 C C . THR A 1 82 ? 1.312 0.191 -1.147 1.00 96.81 82 THR A C 1
ATOM 610 O O . THR A 1 82 ? 1.226 1.267 -0.556 1.00 96.81 82 THR A O 1
ATOM 613 N N . VAL A 1 83 ? 0.247 -0.545 -1.452 1.00 98.06 83 VAL A N 1
ATOM 614 C CA . VAL A 1 83 ? -1.135 -0.197 -1.108 1.00 98.06 83 VAL A CA 1
ATOM 615 C C . VAL A 1 83 ? -1.636 -1.154 -0.037 1.00 98.06 83 VAL A C 1
ATOM 617 O O . VAL A 1 83 ? -1.683 -2.363 -0.260 1.00 98.06 83 VAL A O 1
ATOM 620 N N . PHE A 1 84 ? -2.056 -0.616 1.101 1.00 98.19 84 PHE A N 1
ATOM 621 C CA . PHE A 1 84 ? -2.689 -1.349 2.190 1.00 98.19 84 PHE A CA 1
ATOM 622 C C . PHE A 1 84 ? -4.170 -1.005 2.248 1.00 98.19 84 PHE A C 1
ATOM 624 O O . PHE A 1 84 ? -4.533 0.168 2.295 1.00 98.19 84 PHE A O 1
ATOM 631 N N . SER A 1 85 ? -5.023 -2.024 2.289 1.00 98.31 85 SER A N 1
ATOM 632 C CA . SER A 1 85 ? -6.435 -1.884 2.655 1.00 98.31 85 SER A CA 1
ATOM 633 C C . SER A 1 85 ? -6.614 -2.436 4.061 1.00 98.31 85 SER A C 1
ATOM 635 O O . SER A 1 85 ? -6.189 -3.559 4.334 1.00 98.31 85 SER A O 1
ATOM 637 N N . LEU A 1 86 ? -7.184 -1.633 4.954 1.00 98.44 86 LEU A N 1
ATOM 638 C CA . LEU A 1 86 ? -7.319 -1.957 6.366 1.00 98.44 86 LEU A CA 1
ATOM 639 C C . LEU A 1 86 ? -8.765 -1.826 6.828 1.00 98.44 86 LEU A C 1
ATOM 641 O O . LEU A 1 86 ? -9.471 -0.900 6.417 1.00 98.44 86 LE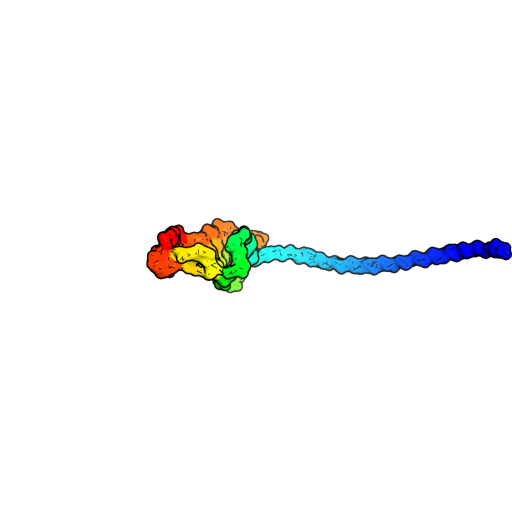U A O 1
ATOM 645 N N . SER A 1 87 ? -9.138 -2.667 7.786 1.00 97.75 87 SER A N 1
ATOM 646 C CA . SER A 1 87 ? -10.400 -2.595 8.515 1.00 97.75 87 SER A CA 1
ATOM 647 C C . SER A 1 87 ? -10.169 -2.450 10.018 1.00 97.75 87 SER A C 1
ATOM 649 O O . SER A 1 87 ? -9.116 -2.812 10.548 1.00 97.75 87 SER A O 1
ATOM 651 N N . LYS A 1 88 ? -11.153 -1.876 10.718 1.00 96.94 88 LYS A N 1
ATOM 652 C CA . LYS A 1 88 ? -11.160 -1.696 12.172 1.00 96.94 88 LYS A CA 1
ATOM 653 C C . LYS A 1 88 ? -12.238 -2.567 12.802 1.00 96.94 88 LYS A C 1
ATOM 655 O O . LYS A 1 88 ? -13.425 -2.349 12.568 1.00 96.94 88 LYS A O 1
ATOM 660 N N . ASN A 1 89 ? -11.838 -3.478 13.683 1.00 94.50 89 ASN A N 1
ATOM 661 C CA . ASN A 1 89 ? -12.748 -4.281 14.498 1.00 94.50 89 ASN A CA 1
ATOM 662 C C . ASN A 1 89 ? -12.325 -4.205 15.971 1.00 94.50 89 ASN A C 1
ATOM 664 O O . ASN A 1 89 ? -11.141 -4.315 16.281 1.00 94.50 89 ASN A O 1
ATOM 668 N N . ASN A 1 90 ? -13.277 -3.984 16.886 1.00 91.88 90 ASN A N 1
ATOM 669 C CA . ASN A 1 90 ? -13.013 -3.869 18.327 1.00 91.88 90 ASN A CA 1
ATOM 670 C C . ASN A 1 90 ? -11.847 -2.918 18.642 1.00 91.88 90 ASN A C 1
ATOM 672 O O . ASN A 1 90 ? -10.930 -3.249 19.387 1.00 91.88 90 ASN A O 1
ATOM 676 N N . GLN A 1 91 ? -11.869 -1.743 18.005 1.00 91.75 91 GLN A N 1
ATOM 677 C CA . GLN A 1 91 ? -10.845 -0.696 18.096 1.00 91.75 91 GLN A CA 1
ATOM 678 C C . GLN A 1 91 ? -9.460 -1.035 17.517 1.00 91.75 91 GLN A C 1
ATOM 680 O O . GLN A 1 91 ? -8.623 -0.140 17.429 1.00 91.75 91 GLN A O 1
ATOM 685 N N . ARG A 1 92 ? -9.242 -2.259 17.026 1.00 95.38 92 ARG A N 1
ATOM 686 C CA . ARG A 1 92 ? -7.989 -2.705 16.417 1.00 95.38 92 ARG A CA 1
ATOM 687 C C . ARG A 1 92 ? -8.063 -2.638 14.897 1.00 95.38 92 ARG A C 1
ATOM 689 O O . ARG A 1 92 ? -8.998 -3.161 14.297 1.00 95.38 92 ARG A O 1
ATOM 696 N N . TRP A 1 93 ? -7.059 -2.014 14.294 1.00 97.56 93 TRP A N 1
ATOM 697 C CA . TRP A 1 93 ? -6.860 -2.022 12.850 1.00 97.56 93 TRP A CA 1
ATOM 698 C C . TRP A 1 93 ? -6.087 -3.265 12.412 1.00 97.56 93 TRP A C 1
ATOM 700 O O . TRP A 1 93 ? -5.133 -3.671 13.077 1.00 97.56 93 TRP A O 1
ATOM 710 N N . THR A 1 94 ? -6.489 -3.851 11.290 1.00 97.31 94 THR A N 1
ATOM 711 C CA . THR A 1 94 ? -5.821 -4.991 10.653 1.00 97.31 94 THR A CA 1
ATOM 712 C C . THR A 1 94 ? -5.694 -4.757 9.156 1.00 97.31 94 THR A C 1
ATOM 714 O O . THR A 1 94 ? -6.529 -4.077 8.565 1.00 97.31 94 THR A O 1
ATOM 717 N N . ILE A 1 95 ? -4.646 -5.307 8.542 1.00 97.75 95 ILE A N 1
ATOM 718 C CA . ILE A 1 95 ? -4.481 -5.297 7.085 1.00 97.75 95 ILE A CA 1
ATOM 719 C C . ILE A 1 95 ? -5.352 -6.412 6.512 1.00 97.75 95 ILE A C 1
ATOM 721 O O . ILE A 1 95 ? -5.133 -7.581 6.820 1.00 97.75 95 ILE A O 1
ATOM 725 N N . ASP A 1 96 ? -6.317 -6.045 5.676 1.00 98.00 96 ASP A N 1
ATOM 726 C CA . ASP A 1 96 ? -7.136 -7.000 4.929 1.00 98.00 96 ASP A CA 1
ATOM 727 C C . ASP A 1 96 ? -6.428 -7.409 3.632 1.00 98.00 96 ASP A C 1
ATOM 729 O O . ASP A 1 96 ? -6.498 -8.559 3.204 1.00 98.00 96 ASP A O 1
ATOM 733 N N . HIS A 1 97 ? -5.742 -6.452 2.998 1.00 97.94 97 HIS A N 1
ATOM 734 C CA . HIS A 1 97 ? -5.047 -6.660 1.734 1.00 97.94 97 HIS A CA 1
ATOM 735 C C . HIS A 1 97 ? -3.813 -5.768 1.601 1.00 97.94 97 HIS A C 1
ATOM 737 O O . HIS A 1 97 ? -3.822 -4.610 2.025 1.00 97.94 97 HIS A O 1
ATOM 743 N N . GLN A 1 98 ? -2.786 -6.294 0.936 1.00 97.19 98 GLN A N 1
ATOM 744 C CA . GLN A 1 98 ? -1.567 -5.581 0.577 1.00 97.19 98 GLN A CA 1
ATOM 745 C C . GLN A 1 98 ? -1.250 -5.824 -0.902 1.00 97.19 98 GLN A C 1
ATOM 747 O O . GLN A 1 98 ? -1.336 -6.948 -1.391 1.00 97.19 98 GLN A O 1
ATOM 752 N N . SER A 1 99 ? -0.862 -4.776 -1.623 1.00 96.75 99 SER A N 1
ATOM 753 C CA . SER A 1 99 ? -0.390 -4.866 -3.009 1.00 96.75 99 SER A CA 1
ATOM 754 C C . SER A 1 99 ? 0.874 -4.060 -3.202 1.00 96.75 99 SER A C 1
ATOM 756 O O . SER A 1 99 ? 1.005 -2.987 -2.625 1.00 96.75 99 SER A O 1
ATOM 758 N N . VAL A 1 100 ? 1.772 -4.563 -4.044 1.00 95.62 100 VAL A N 1
ATOM 759 C CA . VAL A 1 100 ? 2.985 -3.859 -4.457 1.00 95.62 100 VAL A CA 1
ATOM 760 C C . VAL A 1 100 ? 2.909 -3.636 -5.958 1.00 95.62 100 VAL A C 1
ATOM 762 O O . VAL A 1 100 ? 2.677 -4.575 -6.716 1.00 95.62 100 VAL A O 1
ATOM 765 N N . LEU A 1 101 ? 3.084 -2.388 -6.369 1.00 97.44 101 LEU A N 1
ATOM 766 C CA . LEU A 1 101 ? 3.081 -1.949 -7.756 1.00 97.44 101 LEU A CA 1
ATOM 767 C C . LEU A 1 101 ? 4.413 -1.269 -8.059 1.00 97.44 101 LEU A C 1
ATOM 769 O O . LEU A 1 101 ? 5.008 -0.632 -7.189 1.00 97.44 101 LEU A O 1
ATOM 773 N N . GLN A 1 102 ? 4.864 -1.367 -9.300 1.00 97.12 102 GLN A N 1
ATOM 774 C CA . GLN A 1 102 ? 6.080 -0.721 -9.776 1.00 97.12 102 GLN A CA 1
ATOM 775 C C . GLN A 1 102 ? 5.724 0.330 -10.818 1.00 97.12 102 GLN A C 1
ATOM 777 O O . GLN A 1 102 ? 4.733 0.209 -11.533 1.00 97.12 102 GLN A O 1
ATOM 782 N N . GLN A 1 103 ? 6.548 1.359 -10.909 1.00 98.00 103 GLN A N 1
ATOM 783 C CA . GLN A 1 103 ? 6.589 2.286 -12.027 1.00 98.00 103 GLN A CA 1
ATOM 784 C C . GLN A 1 103 ? 7.975 2.160 -12.650 1.00 98.00 103 GLN A C 1
ATOM 786 O O . GLN A 1 103 ? 8.972 2.318 -11.941 1.00 98.00 103 GLN A O 1
ATOM 791 N N . CYS A 1 104 ? 8.064 1.868 -13.946 1.00 98.00 104 CYS A N 1
ATOM 792 C CA . CYS A 1 104 ? 9.354 1.663 -14.597 1.00 98.00 104 CYS A CA 1
ATOM 793 C C . CYS A 1 104 ? 9.992 2.980 -15.018 1.00 98.00 104 CYS A C 1
ATOM 795 O O . CYS A 1 104 ? 9.317 3.982 -15.274 1.00 98.00 104 CYS A O 1
ATOM 797 N N . ARG A 1 105 ? 11.323 2.970 -15.124 1.00 96.31 105 ARG A N 1
ATOM 798 C CA . ARG A 1 105 ? 12.044 4.055 -15.789 1.00 96.31 105 ARG A CA 1
ATOM 799 C C . ARG A 1 105 ? 11.658 4.116 -17.275 1.00 96.31 105 ARG A C 1
ATOM 801 O O . ARG A 1 105 ? 11.269 3.099 -17.859 1.00 96.31 105 ARG A O 1
ATOM 808 N N . PRO A 1 106 ? 11.777 5.290 -17.921 1.00 95.69 106 PRO A N 1
ATOM 809 C CA . PRO A 1 106 ? 11.521 5.419 -19.351 1.00 95.69 106 PRO A CA 1
ATOM 810 C C . PRO A 1 106 ? 12.289 4.374 -20.172 1.00 95.69 106 PRO A C 1
ATOM 812 O O . PRO A 1 106 ? 13.492 4.197 -19.996 1.00 95.69 106 PRO A O 1
ATOM 815 N N . GLY A 1 107 ? 11.583 3.672 -21.063 1.00 96.25 107 GLY A N 1
ATOM 816 C CA . GLY A 1 107 ? 12.160 2.611 -21.897 1.00 96.25 107 GLY A CA 1
ATOM 817 C C . GLY A 1 107 ? 12.299 1.240 -21.222 1.00 96.25 107 GLY A C 1
ATOM 818 O O . GLY A 1 107 ? 12.778 0.316 -21.870 1.00 96.25 107 GLY A O 1
ATOM 819 N N . ARG A 1 108 ? 11.865 1.084 -19.962 1.00 97.06 108 ARG A N 1
ATOM 820 C CA . ARG A 1 108 ? 11.931 -0.175 -19.190 1.00 97.06 108 ARG A CA 1
ATOM 821 C C . ARG A 1 108 ? 10.564 -0.824 -18.948 1.00 97.06 108 ARG A C 1
ATOM 823 O O . ARG A 1 108 ? 10.397 -1.607 -18.022 1.00 97.06 108 ARG A O 1
ATOM 830 N N . GLY A 1 109 ? 9.559 -0.481 -19.753 1.00 96.81 109 GLY A N 1
ATOM 831 C CA . GLY A 1 109 ? 8.204 -1.024 -19.632 1.00 96.81 109 GLY A CA 1
ATOM 832 C C . GLY A 1 109 ? 7.155 0.054 -19.380 1.00 96.81 109 GLY A C 1
ATOM 833 O O . GLY A 1 109 ? 7.108 1.056 -20.093 1.00 96.81 109 GLY A O 1
ATOM 834 N N . HIS A 1 110 ? 6.276 -0.179 -18.405 1.00 97.75 110 HIS A N 1
ATOM 835 C CA . HIS A 1 110 ? 5.136 0.696 -18.127 1.00 97.75 110 HIS A CA 1
ATOM 836 C C . HIS A 1 110 ? 5.540 1.944 -17.335 1.00 97.75 110 HIS A C 1
ATOM 838 O O . HIS A 1 110 ? 6.335 1.893 -16.398 1.00 97.75 110 HIS A O 1
ATOM 844 N N . THR A 1 111 ? 4.938 3.076 -17.691 1.00 95.31 111 THR A N 1
ATOM 845 C CA . THR A 1 111 ? 5.169 4.369 -17.031 1.00 95.31 111 THR A CA 1
ATOM 846 C C . THR A 1 111 ? 4.175 4.667 -15.914 1.00 95.31 111 THR A C 1
ATOM 848 O O . THR A 1 111 ? 4.401 5.608 -15.162 1.00 95.31 111 THR A O 1
ATOM 851 N N . ASP A 1 112 ? 3.104 3.884 -15.792 1.00 97.69 112 ASP A N 1
ATOM 852 C CA . ASP A 1 112 ? 2.142 3.954 -14.688 1.00 97.69 112 ASP A CA 1
ATOM 853 C C . ASP A 1 112 ? 2.425 2.854 -13.657 1.00 97.69 112 ASP A C 1
ATOM 855 O O . ASP A 1 112 ? 3.148 1.894 -13.944 1.00 97.69 112 ASP A O 1
ATOM 859 N N . PHE A 1 113 ? 1.842 2.976 -12.461 1.00 98.19 113 PHE A N 1
ATOM 860 C CA . PHE A 1 113 ? 1.919 1.923 -11.450 1.00 98.19 113 PHE A CA 1
ATOM 861 C C . PHE A 1 113 ? 1.202 0.658 -11.924 1.00 98.19 113 PHE A C 1
ATOM 863 O O . PHE A 1 113 ? 0.014 0.683 -12.242 1.00 98.19 113 PHE A O 1
ATOM 870 N N . SER A 1 114 ? 1.925 -0.456 -11.943 1.00 98.06 114 SER A N 1
ATOM 871 C CA . SER A 1 114 ? 1.435 -1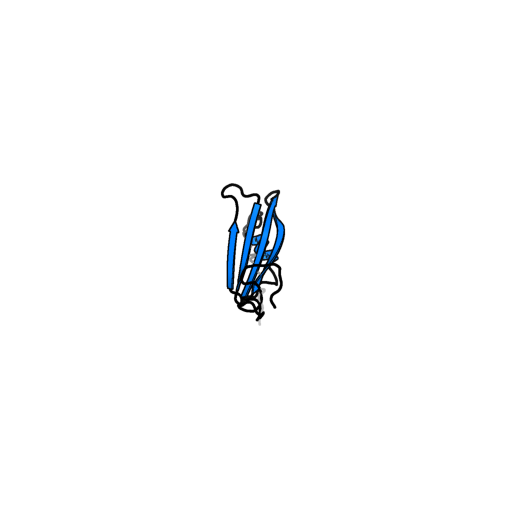.744 -12.430 1.00 98.06 114 SER A CA 1
ATOM 872 C C . SER A 1 114 ? 2.014 -2.894 -11.602 1.00 98.06 114 SER A C 1
ATOM 874 O O . SER A 1 114 ? 3.115 -2.762 -11.066 1.00 98.06 114 SER A O 1
ATOM 876 N N . PRO A 1 115 ? 1.308 -4.035 -11.493 1.00 97.06 115 PRO A N 1
ATOM 877 C CA . PRO A 1 115 ? 1.876 -5.258 -10.929 1.00 97.06 115 PRO A CA 1
ATOM 878 C C . PRO A 1 115 ? 2.820 -5.984 -11.904 1.00 97.06 115 PRO A C 1
ATOM 880 O O . PRO A 1 115 ? 3.452 -6.966 -11.518 1.00 97.06 115 PRO A O 1
ATOM 883 N N . ALA A 1 116 ? 2.880 -5.563 -13.173 1.00 97.19 116 ALA A N 1
ATOM 884 C CA . ALA A 1 116 ? 3.821 -6.124 -14.134 1.00 97.19 116 ALA A CA 1
ATOM 885 C C . ALA A 1 116 ? 5.272 -5.767 -13.744 1.00 97.19 116 ALA A C 1
ATOM 887 O O . ALA A 1 116 ? 5.500 -4.700 -13.180 1.00 97.19 116 ALA A O 1
ATOM 888 N N . PRO A 1 117 ? 6.252 -6.643 -14.021 1.00 95.56 117 PRO A N 1
ATOM 889 C CA . PRO A 1 117 ? 7.652 -6.323 -13.786 1.00 95.56 117 PRO A CA 1
ATOM 890 C C . PRO A 1 117 ? 8.180 -5.335 -14.833 1.00 95.56 117 PRO A C 1
ATOM 892 O O . PRO A 1 117 ? 7.773 -5.365 -16.000 1.00 95.56 117 PRO A O 1
ATOM 895 N N . CYS A 1 118 ? 9.149 -4.519 -14.424 1.00 96.44 118 CYS A N 1
ATOM 896 C CA . CYS A 1 118 ? 9.981 -3.766 -15.357 1.00 96.44 118 CYS A CA 1
ATOM 897 C C . CYS A 1 118 ? 10.912 -4.688 -16.161 1.00 96.44 118 CYS A C 1
ATOM 899 O O . CYS A 1 118 ? 11.219 -5.804 -15.737 1.00 96.44 118 CYS A O 1
ATOM 901 N N . GLN A 1 119 ? 11.310 -4.216 -17.344 1.00 92.56 119 GLN A N 1
ATOM 902 C CA . GLN A 1 119 ? 12.182 -4.909 -18.300 1.00 92.56 119 GLN A CA 1
ATOM 903 C C . GLN A 1 119 ? 13.644 -4.511 -18.138 1.00 92.56 119 GLN A C 1
ATOM 905 O O . GLN A 1 119 ? 13.891 -3.309 -17.887 1.00 92.56 119 GLN A O 1
#

Secondary structure (DSSP, 8-state):
---PPPPP------------------PPPPHHHHHHHHHTTS--TT-EEEEEEEE-SSS-SEEEEEEEEES-S-SSEEEEEEEEEEEEETTEEEEEEEEEEEEEPTTSS-SS-BSSPP-